Protein AF-A0A5E4BCS2-F1 (afdb_monomer)

Structure (mmCIF, N/CA/C/O backbone):
data_AF-A0A5E4BCS2-F1
#
_entry.id   AF-A0A5E4BCS2-F1
#
loop_
_atom_site.group_PDB
_atom_site.id
_atom_site.type_symbol
_atom_site.label_atom_id
_atom_site.label_alt_id
_atom_site.label_comp_id
_atom_site.label_asym_id
_atom_site.label_entity_id
_atom_site.label_seq_id
_atom_site.pdbx_PDB_ins_code
_atom_site.Cartn_x
_atom_site.Cartn_y
_atom_site.Cartn_z
_atom_site.occupancy
_atom_site.B_iso_or_equiv
_atom_site.auth_seq_id
_atom_site.auth_comp_id
_atom_site.auth_asym_id
_atom_site.auth_atom_id
_atom_site.pdbx_PDB_model_num
ATOM 1 N N . MET A 1 1 ? 72.505 -3.544 -47.351 1.00 41.31 1 MET A N 1
ATOM 2 C CA . MET A 1 1 ? 72.473 -3.031 -45.963 1.00 41.31 1 MET A CA 1
ATOM 3 C C . MET A 1 1 ? 71.811 -1.658 -45.953 1.00 41.31 1 MET A C 1
ATOM 5 O O . MET A 1 1 ? 72.430 -0.699 -46.390 1.00 41.31 1 MET A O 1
ATOM 9 N N . LYS A 1 2 ? 70.559 -1.564 -45.499 1.00 32.69 2 LYS A N 1
ATOM 10 C CA . LYS A 1 2 ? 69.928 -0.317 -45.037 1.00 32.69 2 LYS A CA 1
ATOM 11 C C . LYS A 1 2 ? 69.087 -0.705 -43.824 1.00 32.69 2 LYS A C 1
ATOM 13 O O . LYS A 1 2 ? 68.230 -1.573 -43.950 1.00 32.69 2 LYS A O 1
ATOM 18 N N . LEU A 1 3 ? 69.416 -0.162 -42.655 1.00 35.94 3 LEU A N 1
ATOM 19 C CA . LEU A 1 3 ? 68.708 -0.452 -41.410 1.00 35.94 3 LEU A CA 1
ATOM 20 C C . LEU A 1 3 ? 67.361 0.273 -41.434 1.00 35.94 3 LEU A C 1
ATOM 22 O O . LEU A 1 3 ? 67.330 1.498 -41.509 1.00 35.94 3 LEU A O 1
ATOM 26 N N . ALA A 1 4 ? 66.267 -0.482 -41.384 1.00 38.78 4 ALA A N 1
ATOM 27 C CA . ALA A 1 4 ? 64.943 0.069 -41.141 1.00 38.78 4 ALA A CA 1
ATOM 28 C C . ALA A 1 4 ? 64.725 0.142 -39.625 1.00 38.78 4 ALA A C 1
ATOM 30 O O . ALA A 1 4 ? 64.476 -0.873 -38.976 1.00 38.78 4 ALA A O 1
ATOM 31 N N . THR A 1 5 ? 64.849 1.336 -39.049 1.00 38.34 5 THR A N 1
ATOM 32 C CA . THR A 1 5 ? 64.457 1.601 -37.663 1.00 38.34 5 THR A CA 1
ATOM 33 C C . THR A 1 5 ? 62.935 1.583 -37.560 1.00 38.34 5 THR A C 1
ATOM 35 O O . THR A 1 5 ? 62.263 2.566 -37.866 1.00 38.34 5 THR A O 1
ATOM 38 N N . ALA A 1 6 ? 62.382 0.451 -37.125 1.00 42.38 6 ALA A N 1
ATOM 39 C CA . ALA A 1 6 ? 60.977 0.354 -36.758 1.00 42.38 6 ALA A CA 1
ATOM 40 C C . ALA A 1 6 ? 60.735 1.148 -35.464 1.00 42.38 6 ALA A C 1
ATOM 42 O O . ALA A 1 6 ? 61.071 0.693 -34.371 1.00 42.38 6 ALA A O 1
ATOM 43 N N . ALA A 1 7 ? 60.162 2.345 -35.588 1.00 48.69 7 ALA A N 1
ATOM 44 C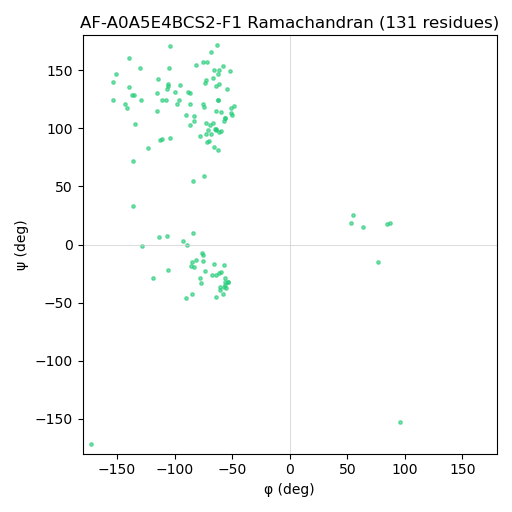 CA . ALA A 1 7 ? 59.676 3.100 -34.442 1.00 48.69 7 ALA A CA 1
ATOM 45 C C . ALA A 1 7 ? 58.394 2.435 -33.917 1.00 48.69 7 ALA A C 1
ATOM 47 O O . ALA A 1 7 ? 57.302 2.685 -34.427 1.00 48.69 7 ALA A O 1
ATOM 48 N N . LEU A 1 8 ? 58.531 1.567 -32.909 1.00 41.09 8 LEU A N 1
ATOM 49 C CA . LEU A 1 8 ? 57.390 1.023 -32.176 1.00 41.09 8 LEU A CA 1
ATOM 50 C C . LEU A 1 8 ? 56.766 2.145 -31.331 1.00 41.09 8 LEU A C 1
ATOM 52 O O . LEU A 1 8 ? 57.130 2.359 -30.175 1.00 41.09 8 LEU A O 1
ATOM 56 N N . LEU A 1 9 ? 55.825 2.881 -31.919 1.00 47.91 9 LEU A N 1
ATOM 57 C CA . LEU A 1 9 ? 54.941 3.766 -31.169 1.00 47.91 9 LEU A CA 1
ATOM 58 C C . LEU A 1 9 ? 53.949 2.897 -30.390 1.00 47.91 9 LEU A C 1
ATOM 60 O O . LEU A 1 9 ? 52.865 2.575 -30.873 1.00 47.91 9 LEU A O 1
ATOM 64 N N . LEU A 1 10 ? 54.346 2.510 -29.175 1.00 46.62 10 LEU A N 1
ATOM 65 C CA . LEU A 1 10 ? 53.441 1.984 -28.156 1.00 46.62 10 LEU A CA 1
ATOM 66 C C . LEU A 1 10 ? 52.481 3.104 -27.742 1.00 46.62 10 LEU A C 1
ATOM 68 O O . LEU A 1 10 ? 52.713 3.824 -26.772 1.00 46.62 10 LEU A O 1
ATOM 72 N N . GLY A 1 11 ? 51.411 3.264 -28.518 1.00 42.59 11 GLY A N 1
ATOM 73 C CA . GLY A 1 11 ? 50.287 4.110 -28.160 1.00 42.59 11 GLY A CA 1
ATOM 74 C C . GLY A 1 11 ? 49.612 3.545 -26.918 1.00 42.59 11 GLY A C 1
ATOM 75 O O . GLY A 1 11 ? 48.810 2.619 -27.017 1.00 42.59 11 GLY A O 1
ATOM 76 N N . PHE A 1 12 ? 49.934 4.104 -25.752 1.00 42.25 12 PHE A N 1
ATOM 77 C CA . PHE A 1 12 ? 49.129 3.913 -24.554 1.00 42.25 12 PHE A CA 1
ATOM 78 C C . PHE A 1 12 ? 47.755 4.533 -24.807 1.00 42.25 12 PHE A C 1
ATOM 80 O O . PHE A 1 12 ? 47.575 5.745 -24.697 1.00 42.25 12 PHE A O 1
ATOM 87 N N . VAL A 1 13 ? 46.782 3.688 -25.146 1.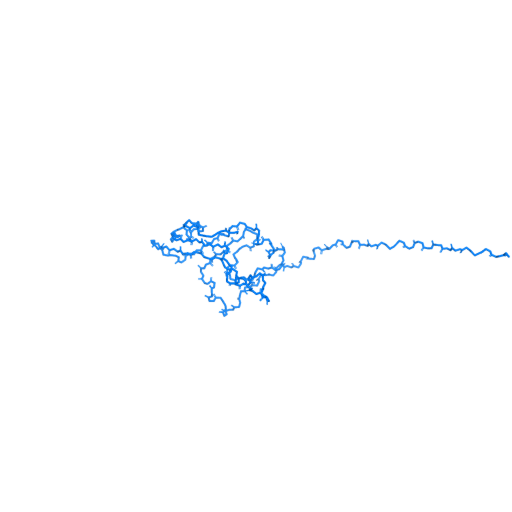00 45.88 13 VAL A N 1
ATOM 88 C CA . VAL A 1 13 ? 45.372 4.049 -25.030 1.00 45.88 13 VAL A CA 1
ATOM 89 C C . VAL A 1 13 ? 45.086 4.149 -23.537 1.00 45.88 13 VAL A C 1
ATOM 91 O O . VAL A 1 13 ? 44.834 3.148 -22.869 1.00 45.88 13 VAL A O 1
ATOM 94 N N . MET A 1 14 ? 45.166 5.370 -23.010 1.00 39.06 14 MET A N 1
ATOM 95 C CA . MET A 1 14 ? 44.503 5.718 -21.762 1.00 39.06 14 MET A CA 1
ATOM 96 C C . MET A 1 14 ? 43.008 5.518 -22.002 1.00 39.06 14 MET A C 1
ATOM 98 O O . MET A 1 14 ? 42.339 6.390 -22.555 1.00 39.06 14 MET A O 1
ATOM 102 N N . VAL A 1 15 ? 42.486 4.358 -21.604 1.00 46.72 15 VAL A N 1
ATOM 103 C CA . VAL A 1 15 ? 41.075 4.275 -21.246 1.00 46.72 15 VAL A CA 1
ATOM 104 C C . VAL A 1 15 ? 40.953 5.156 -20.017 1.00 46.72 15 VAL A C 1
ATOM 106 O O . VAL A 1 15 ? 41.318 4.747 -18.916 1.00 46.72 15 VAL A O 1
ATOM 109 N N . ALA A 1 16 ? 40.492 6.389 -20.219 1.00 40.06 16 ALA A N 1
ATOM 110 C CA . ALA A 1 16 ? 39.831 7.087 -19.142 1.00 40.06 16 ALA A CA 1
ATOM 111 C C . ALA A 1 16 ? 38.686 6.163 -18.727 1.00 40.06 16 ALA A C 1
ATOM 113 O O . ALA A 1 16 ? 37.733 5.969 -19.484 1.00 40.06 16 ALA A O 1
ATOM 114 N N . ALA A 1 17 ? 38.817 5.545 -17.553 1.00 42.19 17 ALA A N 1
ATOM 115 C CA . ALA A 1 17 ? 37.627 5.227 -16.801 1.00 42.19 17 ALA A CA 1
ATOM 116 C C . ALA A 1 17 ? 36.949 6.582 -16.626 1.00 42.19 17 ALA A C 1
ATOM 118 O O . ALA A 1 17 ? 37.473 7.444 -15.920 1.00 42.19 17 ALA A O 1
ATOM 119 N N . GLY A 1 18 ? 35.864 6.797 -17.370 1.00 37.25 18 GLY A N 1
ATOM 120 C CA . GLY A 1 18 ? 34.902 7.787 -16.949 1.00 37.25 18 GLY A CA 1
ATOM 121 C C . GLY A 1 18 ? 34.514 7.352 -15.551 1.00 37.25 18 GLY A C 1
ATOM 122 O O . GLY A 1 18 ? 33.882 6.310 -15.382 1.00 37.25 18 GLY A O 1
ATOM 123 N N . GLU A 1 19 ? 34.961 8.112 -14.558 1.00 40.66 19 GLU A N 1
ATOM 124 C CA . GLU A 1 19 ? 34.107 8.336 -13.411 1.00 40.66 19 GLU A CA 1
ATOM 125 C C . GLU A 1 19 ? 32.786 8.765 -14.048 1.00 40.66 19 GLU A C 1
ATOM 127 O O . GLU A 1 19 ? 32.746 9.760 -14.777 1.00 40.66 19 GLU A O 1
ATOM 132 N N . GLU A 1 20 ? 31.764 7.913 -13.936 1.00 44.66 20 GLU A N 1
ATOM 133 C CA . GLU A 1 20 ? 30.407 8.326 -14.249 1.00 44.66 20 GLU A CA 1
ATOM 134 C C . GLU A 1 20 ? 30.155 9.470 -13.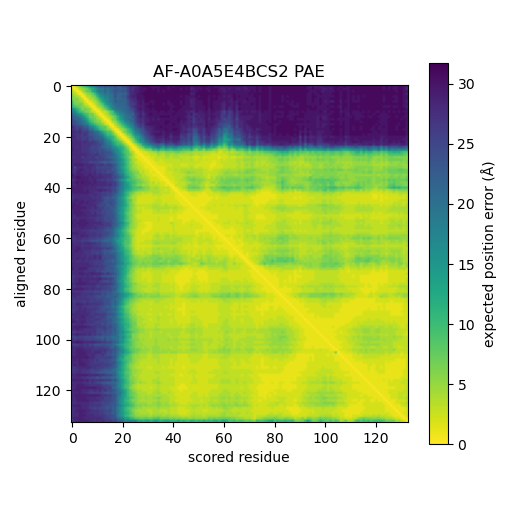278 1.00 44.66 20 GLU A C 1
ATOM 136 O O . GLU A 1 20 ? 29.930 9.249 -12.086 1.00 44.66 20 GLU A O 1
ATOM 141 N N . GLU A 1 21 ? 30.338 10.700 -13.768 1.00 41.97 21 GLU A N 1
ATOM 142 C CA . GLU A 1 21 ? 29.874 11.880 -13.072 1.00 41.97 21 GLU A CA 1
ATOM 143 C C . GLU A 1 21 ? 28.413 11.569 -12.760 1.00 41.97 21 GLU A C 1
ATOM 145 O O . GLU A 1 21 ? 27.625 11.328 -13.679 1.00 41.97 21 GLU A O 1
ATOM 150 N N . GLU A 1 22 ? 28.066 11.508 -11.469 1.00 53.53 22 GLU A N 1
ATOM 151 C CA . GLU A 1 22 ? 26.676 11.608 -11.043 1.00 53.53 22 GLU A CA 1
ATOM 152 C C . GLU A 1 22 ? 26.218 13.003 -11.478 1.00 53.53 22 GLU A C 1
ATOM 154 O O . GLU A 1 22 ? 26.235 13.972 -10.710 1.00 53.53 22 GLU A O 1
ATOM 159 N N . GLU A 1 23 ? 25.866 13.115 -12.761 1.00 51.62 23 GLU A N 1
ATOM 160 C CA . GLU A 1 23 ? 25.080 14.201 -13.297 1.00 51.62 23 GLU A CA 1
ATOM 161 C C . GLU A 1 23 ? 23.876 14.267 -12.368 1.00 51.62 23 GLU A C 1
ATOM 163 O O . GLU A 1 23 ? 23.119 13.303 -12.234 1.00 51.62 23 GLU A O 1
ATOM 168 N N . ASN A 1 24 ? 23.791 15.364 -11.613 1.00 60.72 24 ASN A N 1
ATOM 169 C CA . ASN A 1 24 ? 22.766 15.573 -10.599 1.00 60.72 24 ASN A CA 1
ATOM 170 C C . ASN A 1 24 ? 21.439 15.891 -11.307 1.00 60.72 24 ASN A C 1
ATOM 172 O O . ASN A 1 24 ? 20.865 16.965 -11.117 1.00 60.72 24 ASN A O 1
ATOM 176 N N . ASP A 1 25 ? 20.980 14.965 -12.151 1.00 65.75 25 ASP A N 1
ATOM 177 C CA . ASP A 1 25 ? 19.656 14.970 -12.742 1.00 65.75 25 ASP A CA 1
ATOM 178 C C . ASP A 1 25 ? 18.656 14.923 -11.578 1.00 65.75 25 ASP A C 1
ATOM 180 O O . ASP A 1 25 ? 18.664 13.973 -10.778 1.00 65.75 25 ASP A O 1
ATOM 184 N N . PRO A 1 26 ? 17.867 15.990 -11.367 1.00 84.38 26 PRO A N 1
ATOM 185 C CA . PRO A 1 26 ? 17.004 16.081 -10.206 1.00 84.38 26 PRO A CA 1
ATOM 186 C C . PRO A 1 26 ? 15.964 14.968 -10.274 1.00 84.38 26 PRO A C 1
ATOM 188 O O . PRO A 1 26 ? 15.108 14.968 -11.154 1.00 84.38 26 PRO A O 1
ATOM 191 N N . CYS A 1 27 ? 16.021 14.041 -9.315 1.00 88.94 27 CYS A N 1
ATOM 192 C CA . CYS A 1 27 ? 15.112 12.902 -9.274 1.00 88.94 27 CYS A CA 1
ATOM 193 C C . CYS A 1 27 ? 13.649 13.343 -9.448 1.00 88.94 27 CYS A C 1
ATOM 195 O O . CYS A 1 27 ? 13.124 14.115 -8.640 1.00 88.94 27 CYS A O 1
ATOM 197 N N . VAL A 1 28 ? 13.006 12.848 -10.507 1.00 92.12 28 VAL A N 1
ATOM 198 C CA . VAL A 1 28 ? 11.640 13.216 -10.889 1.00 92.12 28 VAL A CA 1
ATOM 199 C C . VAL A 1 28 ? 10.632 12.335 -10.145 1.00 92.12 28 VAL A C 1
ATOM 201 O O . VAL A 1 28 ? 10.753 11.112 -10.121 1.00 92.12 28 VAL A O 1
ATOM 204 N N . TYR A 1 29 ? 9.629 12.966 -9.531 1.00 93.06 29 TYR A N 1
ATOM 205 C CA . TYR A 1 29 ? 8.574 12.302 -8.759 1.00 93.06 29 TYR A CA 1
ATOM 206 C C . TYR A 1 29 ? 7.229 12.462 -9.476 1.00 93.06 29 TYR A C 1
ATOM 208 O O . TYR A 1 29 ? 6.492 13.421 -9.233 1.00 93.06 29 TYR A O 1
ATOM 216 N N . ASP A 1 30 ? 6.909 11.514 -10.356 1.00 93.69 30 ASP A N 1
ATOM 217 C CA . ASP A 1 30 ? 5.675 11.541 -11.141 1.00 93.69 30 ASP A CA 1
ATOM 218 C C . ASP A 1 30 ? 4.499 10.901 -10.395 1.00 93.69 30 ASP A C 1
ATOM 220 O O . ASP A 1 30 ? 4.507 9.720 -10.035 1.00 93.69 30 ASP A O 1
ATOM 224 N N . ASN A 1 31 ? 3.445 11.691 -10.193 1.00 93.94 31 ASN A N 1
ATOM 225 C CA . ASN A 1 31 ? 2.175 11.205 -9.658 1.00 93.94 31 ASN A CA 1
ATOM 226 C C . ASN A 1 31 ? 1.434 10.359 -10.705 1.00 93.94 31 ASN A C 1
ATOM 228 O O . ASN A 1 31 ? 1.636 10.520 -11.910 1.00 93.94 31 ASN A O 1
ATOM 232 N N . LEU A 1 32 ? 0.529 9.488 -10.252 1.00 92.81 32 LEU A N 1
ATOM 233 C CA . LEU A 1 32 ? -0.361 8.766 -11.164 1.00 92.81 32 LEU A CA 1
ATOM 234 C C . LEU A 1 32 ? -1.258 9.743 -11.960 1.00 92.81 32 LEU A C 1
ATOM 236 O O . LEU A 1 32 ? -1.629 10.796 -11.424 1.00 92.81 32 LEU A O 1
ATOM 240 N N . PRO A 1 33 ? -1.660 9.396 -13.201 1.00 93.44 33 PRO A N 1
ATOM 241 C CA . PRO A 1 33 ? -2.638 10.163 -13.974 1.00 93.44 33 PRO A CA 1
ATOM 242 C C . PRO A 1 33 ? -3.920 10.426 -13.179 1.00 93.44 33 PRO A C 1
ATOM 244 O O . PRO A 1 33 ? -4.321 9.612 -12.343 1.00 93.44 33 PRO A O 1
ATOM 247 N N . PHE A 1 34 ? -4.592 11.550 -13.445 1.00 91.44 34 PHE A N 1
ATOM 248 C CA . PHE A 1 34 ? -5.779 11.970 -12.689 1.00 91.44 34 PHE A CA 1
ATOM 249 C C . PHE A 1 34 ? -6.871 10.888 -12.667 1.00 91.44 34 PHE A C 1
ATOM 251 O O . PHE A 1 34 ? -7.505 10.661 -11.632 1.00 91.44 34 PHE A O 1
ATOM 258 N N . GLU A 1 35 ? -7.030 10.190 -13.787 1.00 93.75 35 GLU A N 1
ATOM 259 C CA . GLU A 1 35 ? -7.930 9.063 -14.016 1.00 93.75 35 GLU A CA 1
ATOM 260 C C . GLU A 1 35 ? -7.663 7.910 -13.031 1.00 93.75 35 GLU A C 1
ATOM 262 O O . GLU A 1 35 ? -8.597 7.371 -12.431 1.00 93.75 35 GLU A O 1
ATOM 267 N N . ASP A 1 36 ? -6.387 7.599 -12.792 1.00 91.00 36 ASP A N 1
ATOM 268 C CA . ASP A 1 36 ? -5.931 6.507 -11.927 1.00 91.00 36 ASP A CA 1
ATOM 269 C C . ASP A 1 36 ? -5.890 6.901 -10.443 1.00 91.00 36 ASP A C 1
ATOM 271 O O . ASP A 1 36 ? -5.964 6.031 -9.569 1.00 91.00 36 ASP A O 1
ATOM 275 N N . THR A 1 37 ? -5.874 8.204 -10.112 1.00 88.75 37 THR A N 1
ATOM 276 C CA . THR A 1 37 ? -5.906 8.665 -8.707 1.00 88.75 37 THR A CA 1
ATOM 277 C C . THR A 1 37 ? -7.120 8.155 -7.932 1.00 88.75 37 THR A C 1
ATOM 279 O O . THR A 1 37 ? -7.111 8.178 -6.705 1.00 88.75 37 THR A O 1
ATOM 282 N N . GLY A 1 38 ? -8.181 7.687 -8.604 1.00 88.75 38 GLY A N 1
ATOM 283 C CA . GLY A 1 38 ? -9.312 7.003 -7.972 1.00 88.75 38 GLY A CA 1
ATOM 284 C C . GLY A 1 38 ? -8.912 5.770 -7.151 1.00 88.75 38 GLY A C 1
ATOM 285 O O . GLY A 1 38 ? -9.536 5.507 -6.124 1.00 88.75 38 GLY A O 1
ATOM 286 N N . LEU A 1 39 ? -7.856 5.064 -7.565 1.00 85.94 39 LEU A N 1
ATOM 287 C CA . LEU A 1 39 ? -7.389 3.810 -6.965 1.00 85.94 39 LEU A CA 1
ATOM 288 C C . LEU A 1 39 ? -6.620 4.028 -5.652 1.00 85.94 39 LEU A C 1
ATOM 290 O O . LEU A 1 39 ? -6.720 3.218 -4.735 1.00 85.94 39 LEU A O 1
ATOM 294 N N . CYS A 1 40 ? -5.897 5.144 -5.532 1.00 87.19 40 CYS A N 1
ATOM 295 C CA . CYS A 1 40 ? -4.998 5.427 -4.408 1.00 87.19 40 CYS A CA 1
ATOM 296 C C . CYS A 1 40 ? -5.665 6.145 -3.212 1.00 87.19 40 CYS A C 1
ATOM 298 O O . CYS A 1 40 ? -4.999 6.480 -2.230 1.00 87.19 40 CYS A O 1
ATOM 300 N N . LYS A 1 41 ? -6.969 6.469 -3.275 1.00 85.06 41 LYS A N 1
ATOM 301 C CA . LYS A 1 41 ? -7.564 7.493 -2.388 1.00 85.06 41 LYS A CA 1
ATOM 302 C C . LYS A 1 41 ? -7.592 7.108 -0.907 1.00 85.06 41 LYS A C 1
ATOM 304 O O . LYS A 1 41 ? -8.509 6.439 -0.425 1.00 85.06 41 LYS A O 1
ATOM 309 N N . GLY A 1 42 ? -6.682 7.707 -0.144 1.00 89.56 42 GLY A N 1
ATOM 310 C CA . GLY A 1 42 ? -6.695 7.717 1.320 1.00 89.56 42 GLY A CA 1
ATOM 311 C C . GLY A 1 42 ? -6.066 6.493 1.976 1.00 89.56 42 GLY A C 1
ATOM 312 O O . GLY A 1 42 ? -6.346 6.259 3.150 1.00 89.56 42 GLY A O 1
ATOM 313 N N . LEU A 1 43 ? -5.260 5.738 1.228 1.00 94.12 43 LEU A N 1
ATOM 314 C CA . LEU A 1 43 ? -4.227 4.860 1.762 1.00 94.12 43 LEU A CA 1
ATOM 315 C C . LEU A 1 43 ? -2.893 5.612 1.641 1.00 94.12 43 LEU A C 1
ATOM 317 O O . LEU A 1 43 ? -2.603 6.138 0.571 1.00 94.12 43 LEU A O 1
ATOM 321 N N . ASP A 1 44 ? -2.099 5.661 2.705 1.00 96.44 44 ASP A N 1
ATOM 322 C CA . ASP A 1 44 ? -0.706 6.112 2.655 1.00 96.44 44 ASP A CA 1
ATOM 323 C C . ASP A 1 44 ? 0.200 4.886 2.769 1.00 96.44 44 ASP A C 1
ATOM 325 O O . ASP A 1 44 ? -0.058 4.002 3.587 1.00 96.44 44 ASP A O 1
ATOM 329 N N . VAL A 1 45 ? 1.269 4.835 1.978 1.00 96.31 45 VAL A N 1
ATOM 330 C CA . VAL A 1 45 ? 2.231 3.725 1.947 1.00 96.31 45 VAL A CA 1
ATOM 331 C C . VAL A 1 45 ? 3.620 4.342 1.943 1.00 96.31 45 VAL A C 1
ATOM 333 O O . VAL A 1 45 ? 4.037 4.901 0.935 1.00 96.31 45 VAL A O 1
ATOM 336 N N . PHE A 1 46 ? 4.315 4.311 3.078 1.00 96.50 46 PHE A N 1
ATOM 337 C CA . PHE A 1 46 ? 5.562 5.052 3.260 1.00 96.50 46 PHE A CA 1
ATOM 338 C C . PHE A 1 46 ? 6.783 4.130 3.351 1.00 96.50 46 PHE A C 1
ATOM 340 O O . PHE A 1 46 ? 6.853 3.286 4.247 1.00 96.50 46 PHE A O 1
ATOM 347 N N . TYR A 1 47 ? 7.768 4.359 2.478 1.00 95.00 47 TYR A N 1
ATOM 348 C CA . TYR A 1 47 ? 9.107 3.768 2.561 1.00 95.00 47 TYR A CA 1
ATOM 349 C C . TYR A 1 47 ? 10.127 4.824 3.022 1.00 95.00 47 TYR A C 1
ATOM 351 O O . TYR A 1 47 ? 10.106 5.934 2.484 1.00 95.00 47 TYR A O 1
ATOM 359 N N . PRO A 1 48 ? 11.051 4.511 3.956 1.00 92.06 48 PRO A N 1
ATOM 360 C CA . PRO A 1 48 ? 11.977 5.497 4.527 1.00 92.06 48 PRO A CA 1
ATOM 361 C C . PRO A 1 48 ? 12.842 6.270 3.523 1.00 92.06 48 PRO A C 1
ATOM 363 O O . PRO A 1 48 ? 13.111 7.443 3.755 1.00 92.06 48 PRO A O 1
ATOM 366 N N . GLU A 1 49 ? 13.267 5.638 2.423 1.00 91.56 49 GLU A N 1
ATOM 367 C CA . GLU A 1 49 ? 14.131 6.269 1.410 1.00 91.56 49 GLU A CA 1
ATOM 368 C C . GLU A 1 49 ? 13.369 7.074 0.336 1.00 91.56 49 GLU A C 1
ATOM 370 O O . GLU A 1 49 ? 13.988 7.897 -0.332 1.0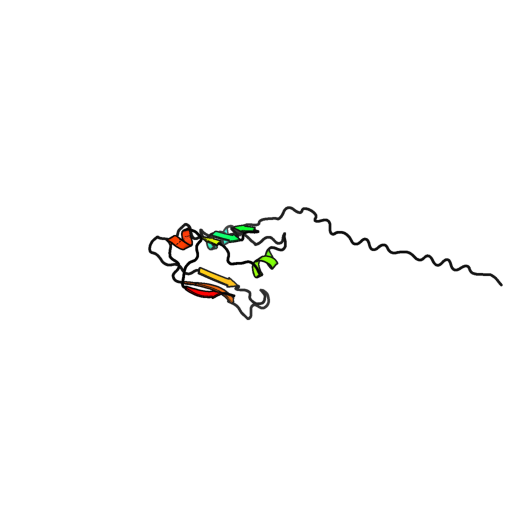0 91.56 49 GLU A O 1
ATOM 375 N N . VAL A 1 50 ? 12.055 6.860 0.153 1.00 93.25 50 VAL A N 1
ATOM 376 C CA . VAL A 1 50 ? 11.276 7.425 -0.982 1.00 93.25 50 VAL A CA 1
ATOM 377 C C . VAL A 1 50 ? 10.147 8.354 -0.535 1.00 93.25 50 VAL A C 1
ATOM 379 O O . VAL A 1 50 ? 9.766 9.267 -1.263 1.00 93.25 50 VAL A O 1
ATOM 382 N N . GLY A 1 51 ? 9.588 8.141 0.657 1.00 94.25 51 GLY A N 1
ATOM 383 C CA . GLY A 1 51 ? 8.390 8.838 1.115 1.00 94.25 51 GLY A CA 1
ATOM 384 C C . GLY A 1 51 ? 7.101 8.049 0.867 1.00 94.25 51 GLY A C 1
ATOM 385 O O . GLY A 1 51 ? 7.101 6.817 0.879 1.00 94.25 51 GLY A O 1
ATOM 386 N N . ASN A 1 52 ? 5.979 8.762 0.706 1.00 95.25 52 ASN A N 1
ATOM 387 C CA . ASN A 1 52 ? 4.655 8.166 0.495 1.00 95.25 52 ASN A CA 1
ATOM 388 C C . ASN A 1 52 ? 4.446 7.814 -0.985 1.00 95.25 52 ASN A C 1
ATOM 390 O O . ASN A 1 52 ? 4.203 8.697 -1.801 1.00 95.25 52 ASN A O 1
ATOM 394 N N . VAL A 1 53 ? 4.499 6.525 -1.310 1.00 94.94 53 VAL A N 1
ATOM 395 C CA . VAL A 1 53 ? 4.435 6.008 -2.685 1.00 94.94 53 VAL A CA 1
ATOM 396 C C . VAL A 1 53 ? 3.020 5.646 -3.146 1.00 94.94 53 VAL A C 1
ATOM 398 O O . VAL A 1 53 ? 2.840 5.157 -4.256 1.00 94.94 53 VAL A O 1
ATOM 401 N N . ALA A 1 54 ? 1.993 5.875 -2.321 1.00 94.56 54 ALA A N 1
ATOM 402 C CA . ALA A 1 54 ? 0.644 5.355 -2.564 1.00 94.56 54 ALA A CA 1
ATOM 403 C C . ALA A 1 54 ? -0.030 5.839 -3.865 1.00 94.56 54 ALA A C 1
ATOM 405 O O . ALA A 1 54 ? -0.926 5.157 -4.361 1.00 94.56 54 ALA A O 1
ATOM 406 N N . CYS A 1 55 ? 0.361 7.001 -4.405 1.00 94.38 55 CYS A N 1
ATOM 407 C CA . CYS A 1 55 ? -0.246 7.584 -5.610 1.00 94.38 55 CYS A CA 1
ATOM 408 C C . CYS A 1 55 ? 0.770 8.151 -6.619 1.00 94.38 55 CYS A C 1
ATOM 410 O O . CYS A 1 55 ? 0.494 9.130 -7.314 1.00 94.38 55 CYS A O 1
ATOM 412 N N . MET A 1 56 ? 1.948 7.536 -6.706 1.00 93.38 56 MET A N 1
ATOM 413 C CA . MET A 1 56 ? 3.017 7.928 -7.628 1.00 93.38 56 MET A CA 1
ATOM 414 C C . MET A 1 56 ? 3.697 6.703 -8.239 1.00 93.38 56 MET A C 1
ATOM 416 O O . MET A 1 56 ? 3.619 5.600 -7.697 1.00 93.38 56 MET A O 1
ATOM 420 N N . PHE A 1 57 ? 4.387 6.899 -9.358 1.00 93.44 57 PHE A N 1
ATOM 421 C CA . PHE A 1 57 ? 5.342 5.914 -9.850 1.00 93.44 57 PHE A CA 1
ATOM 422 C C . PHE A 1 57 ? 6.598 5.948 -8.971 1.00 93.44 57 PHE A C 1
ATOM 424 O O . PHE A 1 57 ? 7.063 7.020 -8.592 1.00 93.44 57 PHE A O 1
ATOM 431 N N . ILE A 1 58 ? 7.159 4.781 -8.636 1.00 93.75 58 ILE A N 1
ATOM 432 C CA . ILE A 1 58 ? 8.464 4.722 -7.959 1.00 93.75 58 ILE A CA 1
ATOM 433 C C . ILE A 1 58 ? 9.511 5.332 -8.905 1.00 93.75 58 ILE A C 1
ATOM 435 O O . ILE A 1 58 ? 9.610 4.834 -10.031 1.00 93.75 58 ILE A O 1
ATOM 439 N N . PRO A 1 59 ? 10.280 6.359 -8.487 1.00 93.69 59 PRO A N 1
ATOM 440 C CA . PRO A 1 59 ? 11.232 7.018 -9.371 1.00 93.69 59 PRO A CA 1
ATOM 441 C C . PRO A 1 59 ? 12.315 6.053 -9.848 1.00 93.69 59 PRO A C 1
ATOM 443 O O . PRO A 1 59 ? 12.756 5.178 -9.098 1.00 93.69 59 PRO A O 1
ATOM 446 N N . ASP A 1 60 ? 12.780 6.250 -11.079 1.00 91.62 60 ASP A N 1
ATOM 447 C CA . ASP A 1 60 ? 13.864 5.448 -11.657 1.00 91.62 60 ASP A CA 1
ATOM 448 C C . ASP A 1 60 ? 15.251 5.845 -11.085 1.00 91.62 60 ASP A C 1
ATOM 450 O O . ASP A 1 60 ? 16.217 5.091 -11.195 1.00 91.62 60 ASP A O 1
ATOM 454 N N . CYS A 1 61 ? 15.337 6.995 -10.402 1.00 91.88 61 CYS A N 1
ATOM 455 C CA . CYS A 1 61 ? 16.532 7.495 -9.717 1.00 91.88 61 CYS A CA 1
ATOM 456 C C . CYS A 1 61 ? 16.932 6.648 -8.484 1.00 91.88 61 CYS A C 1
ATOM 458 O O . CYS A 1 61 ? 16.134 5.875 -7.943 1.00 91.88 61 CYS A O 1
ATOM 460 N N . ASN A 1 62 ? 18.161 6.841 -7.976 1.00 90.94 62 ASN A N 1
ATOM 461 C CA . ASN A 1 62 ? 18.650 6.306 -6.686 1.00 90.94 62 ASN A CA 1
ATOM 462 C C . ASN A 1 62 ? 18.487 4.781 -6.486 1.00 90.94 62 ASN A C 1
ATOM 464 O O . ASN A 1 62 ? 18.542 4.270 -5.357 1.00 90.94 62 ASN A O 1
ATOM 468 N N . ASN A 1 63 ? 18.285 4.056 -7.590 1.00 91.12 63 ASN A N 1
ATOM 469 C CA . ASN A 1 63 ? 17.983 2.633 -7.663 1.00 91.12 63 ASN A CA 1
ATOM 470 C C . ASN A 1 63 ? 16.748 2.188 -6.841 1.00 91.12 63 ASN A C 1
ATOM 472 O O . ASN A 1 63 ? 16.655 1.027 -6.426 1.00 91.12 63 ASN A O 1
ATOM 476 N N . PHE A 1 64 ? 15.787 3.087 -6.582 1.00 93.38 64 PHE A N 1
ATOM 477 C CA . PHE A 1 64 ? 14.644 2.809 -5.697 1.00 93.38 64 PHE A CA 1
ATOM 478 C C . PHE A 1 64 ? 13.824 1.587 -6.135 1.00 93.38 64 PHE A C 1
ATOM 480 O O . PHE A 1 64 ? 13.391 0.797 -5.297 1.00 93.38 64 PHE A O 1
ATOM 487 N N . ARG A 1 65 ? 13.671 1.375 -7.446 1.00 90.56 65 ARG A N 1
ATOM 488 C CA . ARG A 1 65 ? 12.913 0.250 -8.024 1.00 90.56 65 ARG A CA 1
ATOM 489 C C . ARG A 1 65 ? 13.540 -1.121 -7.806 1.00 90.56 65 ARG A C 1
ATOM 491 O O . ARG A 1 65 ? 12.809 -2.104 -7.786 1.00 90.56 65 ARG A O 1
ATOM 498 N N . HIS A 1 66 ? 14.858 -1.200 -7.628 1.00 88.62 66 HIS A N 1
ATOM 499 C CA . HIS A 1 66 ? 15.500 -2.437 -7.183 1.00 88.62 66 HIS A CA 1
ATOM 500 C C . HIS A 1 66 ? 15.473 -2.548 -5.659 1.00 88.62 66 HIS A C 1
ATOM 502 O O . HIS A 1 66 ? 15.170 -3.616 -5.137 1.00 88.62 66 HIS A O 1
ATOM 508 N N . LYS A 1 67 ? 15.746 -1.454 -4.935 1.00 90.75 67 LYS A N 1
ATOM 509 C CA . LYS A 1 67 ? 15.775 -1.454 -3.464 1.00 90.75 67 LYS A CA 1
ATOM 510 C C . LYS A 1 67 ? 14.433 -1.850 -2.835 1.00 90.75 67 LYS A C 1
ATOM 512 O O . LYS A 1 67 ? 14.434 -2.579 -1.849 1.00 90.75 67 LYS A O 1
ATOM 517 N N . ILE A 1 68 ? 13.303 -1.450 -3.427 1.00 86.88 68 ILE A N 1
ATOM 518 C CA . ILE A 1 68 ? 11.954 -1.766 -2.922 1.00 86.88 68 ILE A CA 1
ATOM 519 C C . ILE A 1 68 ? 11.657 -3.271 -2.836 1.00 86.88 68 ILE A C 1
ATOM 521 O O . ILE A 1 68 ? 10.849 -3.673 -2.007 1.00 86.88 68 ILE A O 1
ATOM 525 N N . ALA A 1 69 ? 12.347 -4.106 -3.622 1.00 83.50 69 ALA A N 1
ATOM 526 C CA . ALA A 1 69 ? 12.244 -5.566 -3.547 1.00 83.50 69 ALA A CA 1
ATOM 527 C C . ALA A 1 69 ? 13.002 -6.184 -2.349 1.00 83.50 69 ALA A C 1
ATOM 529 O O . ALA A 1 69 ? 12.890 -7.384 -2.115 1.00 83.50 69 ALA A O 1
ATOM 530 N N . TYR A 1 70 ? 13.782 -5.382 -1.613 1.00 86.56 70 TYR A N 1
ATOM 531 C CA . TYR A 1 70 ? 14.60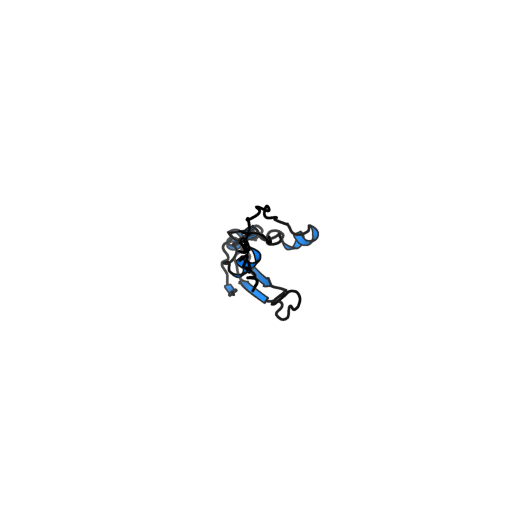8 -5.804 -0.473 1.00 86.56 70 TYR A CA 1
ATOM 532 C C . TYR A 1 70 ? 14.379 -4.962 0.797 1.00 86.56 70 TYR A C 1
ATOM 534 O O . TYR A 1 70 ? 15.022 -5.206 1.819 1.00 86.56 70 TYR A O 1
ATOM 542 N N . TRP A 1 71 ? 13.511 -3.946 0.747 1.00 87.81 71 TRP A N 1
ATOM 543 C CA . TRP A 1 71 ? 13.150 -3.151 1.921 1.00 87.81 71 TRP A CA 1
ATOM 544 C C . TRP A 1 71 ? 12.204 -3.915 2.857 1.00 87.81 71 TRP A C 1
ATOM 546 O O . TRP A 1 71 ? 11.473 -4.809 2.442 1.00 87.81 71 TRP A O 1
ATOM 556 N N . MET A 1 72 ? 12.206 -3.509 4.130 1.00 89.19 72 MET A N 1
ATOM 557 C CA . MET A 1 72 ? 11.211 -3.927 5.126 1.00 89.19 72 MET A CA 1
ATOM 558 C C . MET A 1 72 ? 9.799 -3.446 4.751 1.00 89.19 72 MET A C 1
ATOM 560 O O . MET A 1 72 ? 9.627 -2.629 3.839 1.00 89.19 72 MET A O 1
ATOM 564 N N . GLU A 1 73 ? 8.791 -3.909 5.494 1.00 92.00 73 GLU A N 1
ATOM 565 C CA . GLU A 1 73 ? 7.389 -3.557 5.264 1.00 92.00 73 GLU A CA 1
ATOM 566 C C . GLU A 1 73 ? 7.189 -2.026 5.262 1.00 92.00 73 GLU A C 1
ATOM 568 O O . GLU A 1 73 ? 7.674 -1.333 6.167 1.00 92.00 73 GLU A O 1
ATOM 573 N N . PRO A 1 74 ? 6.453 -1.458 4.288 1.00 95.62 74 PRO A N 1
ATOM 574 C CA . PRO A 1 74 ? 6.139 -0.040 4.320 1.00 95.62 74 PRO A CA 1
ATOM 575 C C . PRO A 1 74 ? 5.234 0.285 5.508 1.00 95.62 74 PRO A C 1
ATOM 577 O O . PRO A 1 74 ? 4.363 -0.496 5.902 1.00 95.62 74 PRO A O 1
ATOM 580 N N . ILE A 1 75 ? 5.354 1.507 6.025 1.00 96.94 75 ILE A N 1
ATOM 581 C CA . ILE A 1 75 ? 4.392 2.028 6.997 1.00 96.94 75 ILE A CA 1
ATOM 582 C C . ILE A 1 75 ? 3.099 2.334 6.239 1.00 96.94 75 ILE A C 1
ATOM 584 O O . ILE A 1 75 ? 3.014 3.332 5.520 1.00 96.94 75 ILE A O 1
ATOM 588 N N . VAL A 1 76 ? 2.087 1.481 6.406 1.00 97.44 76 VAL A N 1
ATOM 589 C CA . VAL A 1 76 ? 0.784 1.635 5.747 1.00 97.44 76 VAL A CA 1
ATOM 590 C C . VAL A 1 76 ? -0.222 2.293 6.685 1.00 97.44 76 VAL A C 1
ATOM 592 O O . VAL A 1 76 ? -0.531 1.750 7.747 1.00 97.44 76 VAL A O 1
ATOM 595 N N . LYS A 1 77 ? -0.770 3.447 6.288 1.00 97.50 77 LYS A N 1
ATOM 596 C CA . LYS A 1 77 ? -1.836 4.142 7.023 1.00 97.50 77 LYS A CA 1
ATOM 597 C C . LYS A 1 77 ? -3.131 4.174 6.230 1.00 97.50 77 LYS A C 1
ATOM 599 O O . LYS A 1 77 ? -3.133 4.406 5.028 1.00 97.50 77 LYS A O 1
ATOM 604 N N . PHE A 1 78 ? -4.252 4.033 6.928 1.00 96.69 78 PHE A N 1
ATOM 605 C CA . PHE A 1 78 ? -5.579 4.328 6.387 1.00 96.69 78 PHE A CA 1
ATOM 606 C C . PHE A 1 78 ? -6.259 5.373 7.288 1.00 96.69 78 PHE A C 1
ATOM 608 O O . PHE A 1 78 ? -7.022 5.008 8.188 1.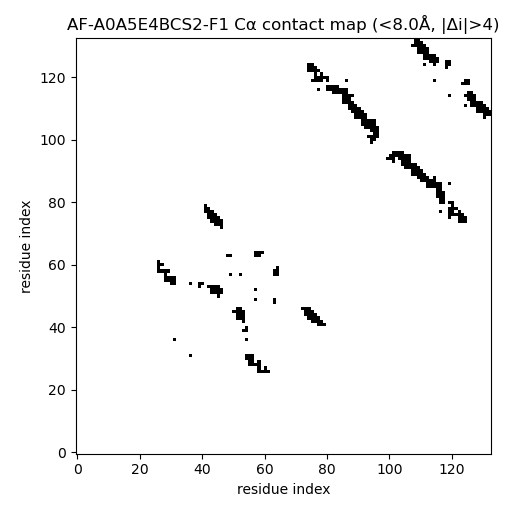00 96.69 78 PHE A O 1
ATOM 615 N N . PRO A 1 79 ? -5.988 6.685 7.105 1.00 96.12 79 PRO A N 1
ATOM 616 C CA . PRO A 1 79 ? -6.496 7.737 7.996 1.00 96.12 79 PRO A CA 1
ATOM 617 C C . PRO A 1 79 ? -8.026 7.748 8.128 1.00 96.12 79 PRO A C 1
ATOM 619 O O . PRO A 1 79 ? -8.566 8.099 9.178 1.00 96.12 79 PRO A O 1
ATOM 622 N N . ARG A 1 80 ? -8.728 7.305 7.075 1.00 95.44 80 ARG A N 1
ATOM 623 C CA . ARG A 1 80 ? -10.195 7.210 7.003 1.00 95.44 80 ARG A CA 1
ATOM 624 C C . ARG A 1 80 ? -10.779 5.927 7.613 1.00 95.44 80 ARG A C 1
ATOM 626 O O . ARG A 1 80 ? -11.967 5.675 7.427 1.00 95.44 80 ARG A O 1
ATOM 633 N N . ALA A 1 81 ? -9.991 5.113 8.322 1.00 96.69 81 ALA A N 1
ATOM 634 C CA . ALA A 1 81 ? -10.519 3.921 8.982 1.00 96.69 81 ALA A CA 1
ATOM 635 C C . ALA A 1 81 ? -11.637 4.267 9.983 1.00 96.69 81 ALA A C 1
ATOM 637 O O . ALA A 1 81 ? -11.674 5.350 10.575 1.00 96.69 81 ALA A O 1
ATOM 638 N N . LEU A 1 82 ? -12.525 3.317 10.231 1.00 97.25 82 LEU A N 1
ATOM 639 C CA . LEU A 1 82 ? -13.556 3.424 11.252 1.00 97.25 82 LEU A CA 1
ATOM 640 C C . LEU A 1 82 ? -13.060 2.755 12.533 1.00 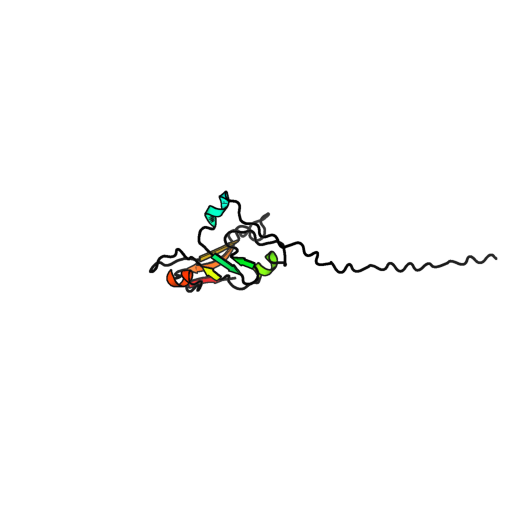97.25 82 LEU A C 1
ATOM 642 O O . LEU A 1 82 ? -12.441 1.692 12.502 1.00 97.25 82 LEU A O 1
ATOM 646 N N . GLU A 1 83 ? -13.305 3.399 13.670 1.00 94.06 83 GLU A N 1
ATOM 647 C CA . GLU A 1 83 ? -13.056 2.777 14.968 1.00 94.06 83 GLU A CA 1
ATOM 648 C C . GLU A 1 83 ? -14.022 1.597 15.171 1.00 94.06 83 GLU A C 1
ATOM 650 O O . GLU A 1 83 ? -15.155 1.624 14.693 1.00 94.06 83 GLU A O 1
ATOM 655 N N . GLY A 1 84 ? -13.551 0.522 15.805 1.00 95.06 84 GLY A N 1
ATOM 656 C CA . GLY A 1 84 ? -14.304 -0.731 15.951 1.00 95.06 84 GLY A CA 1
ATOM 657 C C . GLY A 1 84 ? -14.356 -1.626 14.701 1.00 95.06 84 GLY A C 1
ATOM 658 O O . GLY A 1 84 ? -14.661 -2.808 14.835 1.00 95.06 84 GLY A O 1
ATOM 659 N N . ALA A 1 85 ? -14.009 -1.123 13.511 1.00 98.19 85 ALA A N 1
ATOM 660 C CA . ALA A 1 85 ? -13.913 -1.937 12.298 1.00 98.19 85 ALA A CA 1
ATOM 661 C C . ALA A 1 85 ? -12.578 -2.703 12.202 1.00 98.19 85 ALA A C 1
ATOM 663 O O . ALA A 1 85 ? -11.551 -2.278 12.747 1.00 98.19 85 ALA A O 1
ATOM 664 N N . THR A 1 86 ? -12.594 -3.819 11.470 1.00 98.25 86 THR A N 1
ATOM 665 C CA . THR A 1 86 ? -11.401 -4.561 11.040 1.00 98.25 86 THR A CA 1
ATOM 666 C C . THR A 1 86 ? -11.111 -4.336 9.558 1.00 98.25 86 THR A C 1
ATOM 668 O O . THR A 1 86 ? -12.012 -4.065 8.764 1.00 98.25 86 THR A O 1
ATOM 671 N N . TYR A 1 87 ? -9.836 -4.449 9.195 1.00 98.19 87 TYR A N 1
ATOM 672 C CA . TYR A 1 87 ? -9.313 -4.229 7.854 1.00 98.19 87 TYR A CA 1
ATOM 673 C C . TYR A 1 87 ? -8.430 -5.397 7.421 1.00 98.19 87 TYR A C 1
ATOM 675 O O . TYR A 1 87 ? -7.790 -6.052 8.246 1.00 98.19 87 TYR A O 1
ATOM 683 N N . THR A 1 88 ? -8.376 -5.611 6.109 1.00 97.94 88 THR A N 1
ATOM 684 C CA . THR A 1 88 ? -7.431 -6.519 5.460 1.00 97.94 88 THR A CA 1
ATOM 685 C C . THR A 1 88 ? -6.512 -5.693 4.574 1.00 97.94 88 THR A C 1
ATOM 687 O O . THR A 1 88 ? -6.989 -4.887 3.775 1.00 97.94 88 THR A O 1
ATOM 690 N N . LEU A 1 89 ? -5.207 -5.904 4.711 1.00 97.25 89 LEU A N 1
ATOM 691 C CA . LEU A 1 89 ? -4.175 -5.342 3.848 1.00 97.25 89 LEU A CA 1
ATOM 692 C C . LEU A 1 89 ? -3.627 -6.454 2.955 1.00 97.25 89 LEU A C 1
ATOM 694 O O . LEU A 1 89 ? -3.324 -7.541 3.446 1.00 97.25 89 LEU A O 1
ATOM 698 N N . MET A 1 90 ? -3.494 -6.186 1.657 1.00 96.75 90 MET A N 1
ATOM 699 C CA . MET A 1 90 ? -2.885 -7.112 0.708 1.00 96.75 90 MET A CA 1
ATOM 700 C C . MET A 1 90 ? -1.959 -6.352 -0.244 1.00 96.75 90 MET A C 1
ATOM 702 O O . MET A 1 90 ? -2.378 -5.370 -0.853 1.00 96.75 90 MET A O 1
ATOM 706 N N . MET A 1 91 ? -0.721 -6.823 -0.381 1.00 95.56 91 MET A N 1
ATOM 707 C CA . MET A 1 91 ? 0.245 -6.367 -1.379 1.00 95.56 91 MET A CA 1
ATOM 708 C C . MET A 1 91 ? 0.397 -7.459 -2.436 1.00 95.56 91 MET A C 1
ATOM 710 O O . MET A 1 91 ? 0.668 -8.618 -2.107 1.00 95.56 91 MET A O 1
ATOM 714 N N . VAL A 1 92 ? 0.178 -7.091 -3.697 1.00 95.38 92 VAL A N 1
ATOM 715 C CA . VAL A 1 92 ? 0.065 -8.025 -4.819 1.00 95.38 92 VAL A CA 1
ATOM 716 C C . VAL A 1 92 ? 0.863 -7.509 -6.005 1.00 95.38 92 VAL A C 1
ATOM 718 O O . VAL A 1 92 ? 0.637 -6.380 -6.435 1.00 95.38 92 VAL A O 1
ATOM 721 N N . ASP A 1 93 ? 1.726 -8.350 -6.569 1.00 95.12 93 ASP A N 1
ATOM 722 C CA . ASP A 1 93 ? 2.297 -8.132 -7.894 1.00 95.12 93 ASP A CA 1
ATOM 723 C C . ASP A 1 93 ? 1.395 -8.801 -8.956 1.00 95.12 93 ASP A C 1
ATOM 725 O O . ASP A 1 93 ? 1.280 -10.036 -9.004 1.00 95.12 93 ASP A O 1
ATOM 729 N N . PRO A 1 94 ? 0.706 -8.018 -9.809 1.00 96.69 94 PRO A N 1
ATOM 730 C CA . PRO A 1 94 ? -0.079 -8.558 -10.907 1.00 96.69 94 PRO A CA 1
ATOM 731 C C . PRO A 1 94 ? 0.792 -9.039 -12.069 1.00 96.69 94 PRO A C 1
ATOM 733 O O . PRO A 1 94 ? 0.248 -9.641 -12.987 1.00 96.69 94 PRO A O 1
ATOM 736 N N . ASP A 1 95 ? 2.094 -8.773 -12.086 1.00 96.94 95 ASP A N 1
ATOM 737 C CA . ASP A 1 95 ? 2.961 -8.956 -13.247 1.00 96.94 95 ASP A CA 1
ATOM 738 C C . ASP A 1 95 ? 4.024 -10.051 -13.051 1.00 96.94 95 ASP A C 1
ATOM 740 O O . ASP A 1 95 ? 4.841 -10.263 -13.938 1.00 96.94 95 ASP A O 1
ATOM 744 N N . ALA A 1 96 ? 3.999 -10.810 -11.955 1.00 95.69 96 ALA A N 1
ATOM 745 C CA . ALA A 1 96 ? 5.005 -11.834 -11.674 1.00 95.69 96 ALA A CA 1
ATOM 746 C C . ALA A 1 96 ? 5.055 -12.969 -12.731 1.00 95.69 96 ALA A C 1
ATOM 748 O O . ALA A 1 96 ? 4.008 -13.520 -13.093 1.00 95.69 96 ALA A O 1
ATOM 749 N N . PRO A 1 97 ? 6.249 -13.440 -13.159 1.00 94.94 97 PRO A N 1
ATOM 750 C CA . PRO A 1 97 ? 7.585 -12.905 -12.866 1.00 94.94 97 PRO A CA 1
ATOM 751 C C . PRO A 1 97 ? 8.002 -11.708 -13.744 1.00 94.94 97 PRO A C 1
ATOM 753 O O . PRO A 1 97 ? 9.006 -11.069 -13.444 1.00 94.94 97 PRO A O 1
ATOM 756 N N . SER A 1 98 ? 7.295 -11.424 -14.843 1.00 95.62 98 SER A N 1
ATOM 757 C CA . SER A 1 98 ? 7.511 -10.220 -15.655 1.00 95.62 98 SER A CA 1
ATOM 758 C C . SER A 1 98 ? 6.226 -9.769 -16.351 1.00 95.62 98 SER A C 1
ATOM 760 O O . SER A 1 98 ? 5.434 -10.594 -16.804 1.00 95.62 98 SER A O 1
ATOM 762 N N . ARG A 1 99 ? 6.053 -8.454 -16.534 1.00 96.00 99 ARG A N 1
ATOM 763 C CA . ARG A 1 99 ? 4.881 -7.861 -17.208 1.00 96.00 99 ARG A CA 1
ATOM 764 C C . ARG A 1 99 ? 4.596 -8.440 -18.600 1.00 96.00 99 ARG A C 1
ATOM 766 O O . ARG A 1 99 ? 3.438 -8.505 -19.002 1.00 96.00 99 ARG A O 1
ATOM 773 N N . SER A 1 100 ? 5.632 -8.846 -19.334 1.00 97.88 100 SER A N 1
ATOM 774 C CA . SER A 1 100 ? 5.514 -9.473 -20.656 1.00 97.88 100 SER A CA 1
ATOM 775 C C . SER A 1 100 ? 5.108 -10.949 -20.605 1.00 97.88 100 SER A C 1
ATOM 777 O O . SER A 1 100 ? 4.459 -11.425 -21.530 1.00 97.88 100 SER A O 1
ATOM 779 N N . GLU A 1 101 ? 5.460 -11.666 -19.536 1.00 97.69 101 GLU A N 1
ATOM 780 C CA . GLU A 1 101 ? 5.110 -13.075 -19.326 1.00 97.69 101 GLU A CA 1
ATOM 781 C C . GLU A 1 101 ? 4.654 -13.307 -17.868 1.00 97.69 101 GLU A C 1
ATOM 783 O O . GLU A 1 101 ? 5.381 -13.903 -17.066 1.00 97.69 101 GLU A O 1
ATOM 788 N N . PRO A 1 102 ? 3.455 -12.823 -17.481 1.00 97.50 102 PRO A N 1
ATOM 789 C CA . PRO A 1 102 ? 2.999 -12.804 -16.090 1.00 97.50 102 PRO A CA 1
ATOM 790 C C . PRO A 1 102 ? 2.381 -14.153 -15.669 1.00 97.50 102 PRO A C 1
ATOM 792 O O . PRO A 1 102 ? 1.232 -14.239 -15.230 1.00 97.50 102 PRO A O 1
ATOM 795 N N . THR A 1 103 ? 3.133 -15.242 -15.848 1.00 98.00 103 THR A N 1
ATOM 796 C CA . THR A 1 103 ? 2.694 -16.638 -15.630 1.00 98.00 103 THR A CA 1
ATOM 797 C C . THR A 1 103 ? 2.383 -16.991 -14.177 1.00 98.00 103 THR A C 1
ATOM 799 O O . THR A 1 103 ? 1.720 -17.996 -13.925 1.00 98.00 103 THR A O 1
ATOM 802 N N . LYS A 1 104 ? 2.835 -16.176 -13.219 1.00 96.31 104 LYS A N 1
ATOM 803 C CA . LYS A 1 104 ? 2.598 -16.346 -11.779 1.00 96.31 104 LYS A CA 1
ATOM 804 C C . LYS A 1 104 ? 1.593 -15.338 -11.210 1.00 96.31 104 LYS A C 1
ATOM 806 O O . LYS A 1 104 ? 1.420 -15.284 -9.993 1.00 96.31 104 LYS A O 1
ATOM 811 N N . ARG A 1 105 ? 0.929 -14.538 -12.054 1.00 95.50 105 ARG A N 1
ATOM 812 C CA . ARG A 1 105 ? -0.071 -13.570 -11.588 1.00 95.50 105 ARG A CA 1
ATOM 813 C C . ARG A 1 105 ? -1.271 -14.282 -10.945 1.00 95.50 105 ARG A C 1
ATOM 815 O O . ARG A 1 105 ? -1.780 -15.254 -11.491 1.00 95.50 105 ARG A O 1
ATOM 822 N N . TYR A 1 106 ? -1.797 -13.834 -9.812 1.00 95.38 106 TYR A N 1
ATOM 823 C CA . TYR A 1 106 ? -1.389 -12.694 -8.987 1.00 95.38 106 TYR A CA 1
ATOM 824 C C . TYR A 1 106 ? -0.474 -13.159 -7.844 1.00 95.38 106 TYR A C 1
ATOM 826 O O . TYR A 1 106 ? -0.877 -14.017 -7.057 1.00 95.38 106 TYR A O 1
ATOM 834 N N . TRP A 1 107 ? 0.727 -12.589 -7.727 1.00 95.38 107 TRP A N 1
ATOM 835 C CA . TRP A 1 107 ? 1.685 -12.967 -6.686 1.00 95.38 107 TRP A CA 1
ATOM 836 C C . TRP A 1 107 ? 1.460 -12.146 -5.418 1.00 95.38 107 TRP A C 1
ATOM 838 O O . TRP A 1 107 ? 1.313 -10.930 -5.482 1.00 95.38 107 TRP A O 1
ATOM 848 N N . ARG A 1 108 ? 1.388 -12.796 -4.254 1.00 95.69 108 ARG A N 1
ATOM 849 C CA . ARG A 1 108 ? 0.929 -12.175 -3.002 1.00 95.69 108 ARG A CA 1
ATOM 850 C C . ARG A 1 108 ? 2.084 -12.020 -2.018 1.00 95.69 108 ARG A C 1
ATOM 852 O O . ARG A 1 108 ? 2.296 -12.903 -1.198 1.00 95.69 108 ARG A O 1
ATOM 859 N N . HIS A 1 109 ? 2.767 -10.880 -2.070 1.00 94.75 109 HIS A N 1
ATOM 860 C CA . HIS A 1 109 ? 3.893 -10.567 -1.181 1.00 94.75 109 HIS A CA 1
ATOM 861 C C . HIS A 1 109 ? 3.478 -10.466 0.289 1.00 94.75 109 HIS A C 1
ATOM 863 O O . HIS A 1 109 ? 4.120 -11.034 1.166 1.00 94.75 109 HIS A O 1
ATOM 869 N N . TRP A 1 110 ? 2.372 -9.770 0.569 1.00 96.44 110 TRP A N 1
ATOM 870 C CA . TRP A 1 110 ? 1.926 -9.522 1.940 1.00 96.44 110 TRP A CA 1
ATOM 871 C C . TRP A 1 110 ? 0.411 -9.666 2.050 1.00 96.44 110 TRP A C 1
ATOM 873 O O . TRP A 1 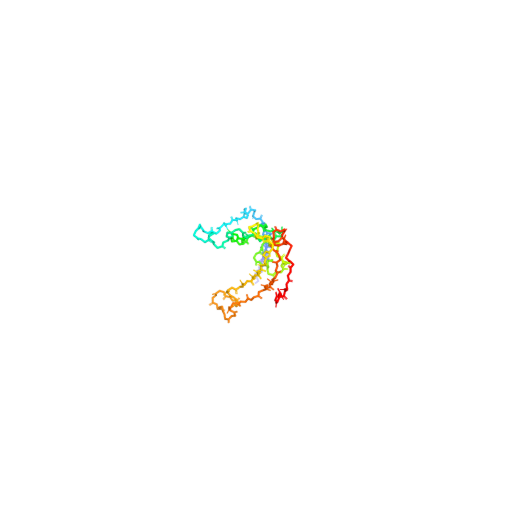110 ? -0.333 -9.168 1.203 1.00 96.44 110 TRP A O 1
ATOM 883 N N . LEU A 1 111 ? -0.060 -10.351 3.091 1.00 97.75 111 LEU A N 1
ATOM 884 C CA . LEU A 1 111 ? -1.475 -10.423 3.446 1.00 97.75 111 LEU A CA 1
ATOM 885 C C . LEU A 1 111 ? -1.630 -10.428 4.963 1.00 97.75 111 LEU A C 1
ATOM 887 O O . LEU A 1 111 ? -1.163 -11.354 5.628 1.00 97.75 111 LEU A O 1
ATOM 891 N N . VAL A 1 112 ? -2.346 -9.433 5.484 1.00 98.38 112 VAL A N 1
ATOM 892 C CA . VAL A 1 112 ? -2.678 -9.305 6.907 1.00 98.38 112 VAL A CA 1
ATOM 893 C C . VAL A 1 112 ? -4.177 -9.068 7.056 1.00 98.38 112 VAL A C 1
ATOM 895 O O . VAL A 1 112 ? -4.712 -8.127 6.469 1.00 98.38 112 VAL A O 1
ATOM 898 N N . THR A 1 113 ? -4.863 -9.905 7.834 1.00 98.44 113 THR A N 1
ATOM 899 C CA . THR A 1 113 ? -6.292 -9.760 8.160 1.00 98.44 113 THR A CA 1
ATOM 900 C C . THR A 1 113 ? -6.492 -9.224 9.577 1.00 98.44 113 THR A C 1
ATOM 902 O O . THR A 1 113 ? -5.553 -9.127 10.367 1.00 98.44 113 THR A O 1
ATOM 905 N N . ASP A 1 114 ? -7.734 -8.868 9.911 1.00 98.31 114 ASP A N 1
ATOM 906 C CA . ASP A 1 114 ? -8.182 -8.534 11.273 1.00 98.31 114 ASP A CA 1
ATOM 907 C C . ASP A 1 114 ? -7.541 -7.292 11.915 1.00 98.31 114 ASP A C 1
ATOM 909 O O . ASP A 1 114 ? -7.717 -7.051 13.118 1.00 98.31 114 ASP A O 1
ATOM 913 N N . ILE A 1 115 ? -6.885 -6.460 11.097 1.00 98.56 115 ILE A N 1
ATOM 914 C CA . ILE A 1 115 ? -6.207 -5.230 11.513 1.00 98.56 115 ILE A CA 1
ATOM 915 C C . ILE A 1 115 ? -7.237 -4.262 12.089 1.00 98.56 115 ILE A C 1
ATOM 917 O O . ILE A 1 115 ? -8.212 -3.927 11.414 1.00 98.56 115 ILE A O 1
ATOM 921 N N . LYS A 1 116 ? -7.058 -3.779 13.322 1.00 98.31 116 LYS A N 1
ATOM 922 C CA . LYS A 1 116 ? -8.030 -2.844 13.914 1.00 98.31 116 LYS A CA 1
ATOM 923 C C . LYS A 1 116 ? -7.916 -1.467 13.267 1.00 98.31 116 LYS A C 1
ATOM 925 O O . LYS A 1 116 ? -6.817 -0.965 13.032 1.00 98.31 116 LYS A O 1
ATOM 930 N N . GLY A 1 117 ? -9.055 -0.804 13.059 1.00 97.94 117 GLY A N 1
ATOM 931 C CA . GLY A 1 117 ? -9.112 0.545 12.484 1.00 97.94 117 GLY A CA 1
ATOM 932 C C . GLY A 1 117 ? -8.246 1.582 13.213 1.00 97.94 117 GLY A C 1
ATOM 933 O O . GLY A 1 117 ? -7.679 2.472 12.583 1.00 97.94 117 GLY A O 1
ATOM 934 N N . ASN A 1 118 ? -8.081 1.443 14.531 1.00 97.44 118 ASN A N 1
ATOM 935 C CA . ASN A 1 118 ? -7.232 2.328 15.335 1.00 97.44 118 ASN A CA 1
ATOM 936 C C . ASN A 1 118 ? -5.727 2.100 15.134 1.00 97.44 118 ASN A C 1
ATOM 938 O O . ASN A 1 118 ? -4.948 3.021 15.381 1.00 97.44 118 ASN A O 1
ATOM 942 N N . ASP A 1 119 ? -5.325 0.915 14.679 1.00 97.38 119 ASP A N 1
ATOM 943 C CA . ASP A 1 119 ? -3.924 0.539 14.497 1.00 97.38 119 ASP A CA 1
ATOM 944 C C . ASP A 1 119 ? -3.464 0.899 13.075 1.00 97.38 119 ASP A C 1
ATOM 946 O O . ASP A 1 119 ? -2.487 1.638 12.911 1.00 97.38 119 ASP A O 1
ATOM 950 N N . ILE A 1 120 ? -4.270 0.572 12.054 1.00 97.44 120 ILE A N 1
ATOM 951 C CA . ILE A 1 120 ? -4.032 1.022 10.669 1.00 97.44 120 ILE A CA 1
ATOM 952 C C . ILE A 1 120 ? -4.134 2.551 10.506 1.00 97.44 120 ILE A C 1
ATOM 954 O O . ILE A 1 120 ? -3.460 3.119 9.656 1.00 97.44 120 ILE A O 1
ATOM 958 N N . LYS A 1 121 ? -4.887 3.274 11.350 1.00 96.75 121 LYS A N 1
ATOM 959 C CA . LYS A 1 121 ? -4.816 4.754 11.400 1.00 96.75 121 LYS A CA 1
ATOM 960 C C . LYS A 1 121 ? -3.433 5.277 11.769 1.00 96.75 121 LYS A C 1
ATOM 962 O O . LYS A 1 121 ? -3.000 6.306 11.257 1.00 96.75 121 LYS A O 1
ATOM 967 N N . LYS A 1 122 ? -2.765 4.599 12.703 1.00 96.06 122 LYS A N 1
ATOM 968 C CA . LYS A 1 122 ? -1.481 5.029 13.274 1.00 96.06 122 LYS A CA 1
ATOM 969 C C . LYS A 1 122 ? -0.291 4.591 12.420 1.00 96.06 122 LYS A C 1
ATOM 971 O O . LYS A 1 122 ? 0.79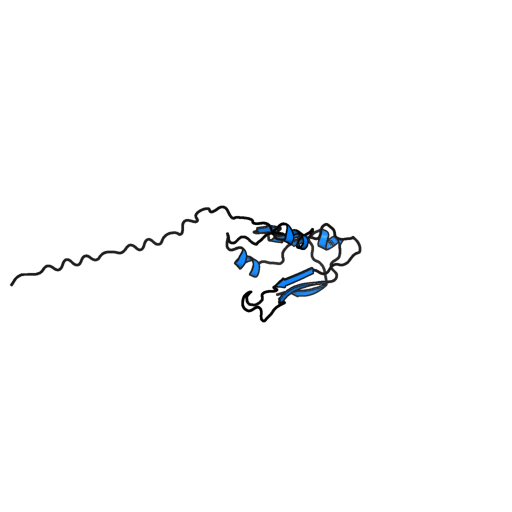3 5.143 12.586 1.00 96.06 122 LYS A O 1
ATOM 976 N N . GLY A 1 123 ? -0.492 3.655 11.492 1.00 96.00 123 GLY A N 1
ATOM 977 C CA . GLY A 1 123 ? 0.581 3.016 10.722 1.00 96.00 123 GLY A CA 1
ATOM 978 C C . GLY A 1 123 ? 1.170 1.795 11.419 1.00 96.00 123 GLY A C 1
ATOM 979 O O . GLY A 1 123 ? 2.284 1.391 11.115 1.00 96.00 123 GLY A O 1
ATOM 980 N N . ASN A 1 124 ? 0.442 1.243 12.388 1.00 95.88 124 ASN A N 1
ATOM 981 C CA . ASN A 1 124 ? 0.837 0.096 13.187 1.00 95.88 124 ASN A CA 1
ATOM 982 C C . ASN A 1 124 ? 0.047 -1.115 12.677 1.00 95.88 124 ASN A C 1
ATOM 984 O O . ASN A 1 124 ? -1.093 -1.321 13.084 1.00 95.88 124 ASN A O 1
ATOM 988 N N . ILE A 1 125 ? 0.590 -1.878 11.728 1.00 95.88 125 ILE A N 1
ATOM 989 C CA . ILE A 1 125 ? -0.128 -3.019 11.145 1.00 95.88 125 ILE A CA 1
ATOM 990 C C . ILE A 1 125 ? -0.073 -4.206 12.116 1.00 95.88 125 ILE A C 1
ATOM 992 O O . ILE A 1 125 ? 0.872 -4.986 12.119 1.00 95.88 125 ILE A O 1
ATOM 996 N N . GLN A 1 126 ? -1.103 -4.332 12.957 1.00 94.62 126 GLN A N 1
ATOM 997 C CA . GLN A 1 126 ? -1.278 -5.453 13.884 1.00 94.62 126 GLN A CA 1
ATOM 998 C C . GLN A 1 126 ? -2.523 -6.253 13.512 1.00 94.62 126 GLN A C 1
ATOM 1000 O O . GLN A 1 126 ? -3.639 -5.746 13.596 1.00 94.62 126 GLN A O 1
ATOM 1005 N N . GLY A 1 127 ? -2.326 -7.502 13.098 1.00 96.12 127 GLY A N 1
ATOM 1006 C CA . GLY A 1 127 ? -3.373 -8.404 12.625 1.00 96.12 127 GLY A CA 1
ATOM 1007 C C . GLY A 1 127 ? -2.826 -9.814 12.393 1.00 96.12 127 GLY A C 1
ATOM 1008 O O . GLY A 1 127 ? -1.681 -10.106 12.739 1.00 96.12 127 GLY A O 1
ATOM 1009 N N . GLN A 1 128 ? -3.630 -10.697 11.805 1.00 98.00 128 GLN A N 1
ATOM 1010 C CA . GLN A 1 128 ? -3.190 -12.045 11.452 1.00 98.00 128 GLN A CA 1
ATOM 1011 C C . GLN A 1 128 ? -2.457 -12.019 10.105 1.00 98.00 128 GLN A C 1
ATOM 1013 O O . GLN A 1 128 ? -3.070 -11.822 9.058 1.00 98.00 128 GLN A O 1
ATOM 1018 N N . VAL A 1 129 ? -1.141 -12.242 10.124 1.00 97.56 129 VAL A N 1
ATOM 1019 C CA . VAL A 1 129 ? -0.333 -12.386 8.903 1.00 97.56 129 VAL A CA 1
ATOM 1020 C C . VAL A 1 129 ? -0.590 -13.766 8.292 1.00 97.56 129 VAL A C 1
ATOM 1022 O O . VAL A 1 129 ? -0.370 -14.789 8.938 1.00 97.56 129 VAL A O 1
ATOM 1025 N N . LEU A 1 130 ? -1.069 -13.796 7.047 1.00 97.19 130 LEU A N 1
ATOM 1026 C CA . LEU A 1 130 ? -1.342 -15.021 6.281 1.00 97.19 130 LEU A CA 1
ATOM 1027 C C . LEU A 1 130 ? -0.305 -15.276 5.183 1.00 97.19 130 LEU A C 1
ATOM 1029 O O . LEU A 1 130 ? -0.183 -16.397 4.692 1.00 97.19 130 LEU A O 1
ATOM 1033 N N . THR A 1 131 ? 0.414 -14.246 4.739 1.00 94.94 131 THR A N 1
ATOM 1034 C CA . THR A 1 131 ? 1.548 -14.368 3.812 1.00 94.94 131 THR A CA 1
ATOM 1035 C C . THR A 1 131 ? 2.492 -13.200 4.024 1.00 94.94 131 THR A C 1
ATOM 1037 O O . THR A 1 131 ? 2.036 -12.076 4.237 1.00 94.94 131 THR A O 1
ATOM 1040 N N . HIS A 1 132 ? 3.782 -13.500 3.984 1.00 90.25 132 HIS A N 1
ATOM 1041 C CA . HIS A 1 132 ? 4.883 -12.559 4.032 1.00 90.25 132 HIS A CA 1
ATOM 1042 C C . HIS A 1 132 ? 6.055 -13.225 3.308 1.00 90.25 132 HIS A C 1
ATOM 1044 O O . HIS A 1 132 ? 6.416 -14.348 3.672 1.00 90.25 132 HIS A O 1
ATOM 1050 N N . GLU A 1 133 ? 6.607 -12.561 2.299 1.00 83.44 133 GLU A N 1
ATOM 1051 C CA . GLU A 1 133 ? 7.747 -13.017 1.492 1.00 83.44 133 GLU A CA 1
ATOM 1052 C C . GLU A 1 133 ? 8.814 -11.927 1.407 1.00 83.44 133 GLU A C 1
ATOM 1054 O O . GLU A 1 133 ? 8.417 -10.763 1.183 1.00 83.44 133 GLU A O 1
#

Foldseek 3Di:
DDDDPDPPPPPPPPPPPPPVPVPCPPFDKAFAPPVCVVVLPQKFWQDPVQGTCSGTDQTPPPVRVVVVVVDDGTLIARLPFDAPDWDKDWDWDQAPPHVVCSVPPTHTQWIFTRAGSVCSNVSRGDGHTPHHD

Mean predicted aligned error: 10.49 Å

Sequence (133 aa):
MKLATAALLLGFVMVAAGEEEEENDPCVYDNLPFEDTGLCKGLDVFYPEVGNVACMFIPDCNNFRHKIAYWMEPIVKFPRALEGATYTLMMVDPDAPSRSEPTKRYWRHWLVTDIKGNDIKKGNIQGQVLTHE

Organism: Marmota monax (NCBI:txid9995)

pLDDT: mean 84.82, std 20.0, range [32.69, 98.56]

Radius of gyration: 25.64 Å; Cα contacts (8 Å, |Δi|>4): 201; chains: 1; bounding box: 87×33×62 Å

Nearest PDB structures (foldseek):
  1a44-assembly1_A  TM=8.445E-01  e=2.655E-03  Bos taurus
  3axy-assembly2_G  TM=6.940E-01  e=7.570E-03  Oryza sativa Japonica Group
  6igj-assembly1_A  TM=6.931E-01  e=1.402E-02  Arabidopsis thaliana
  1wkp-assembly1_A  TM=6.738E-01  e=1.687E-02  Arabidopsis thaliana
  1wko-assembly2_B  TM=6.268E-01  e=1.794E-02  Arabidopsis thaliana

Secondary structure (DSSP, 8-state):
-----------------------------PBPPTTGGGTTTT-EEEETTTEE-TTBPPPSGGGHHHHTTTSPPPEEE-TTPPTT-EEEEEEEETT-SBTTB-TTPSEEEEEEEEEEHHHHTTT---SEEEEE-

Solvent-accessible surface area (backbone atoms only — not comparable to full-atom values): 8224 Å² total; per-residue (Å²): 142,79,89,81,82,80,79,80,78,79,74,78,77,74,74,72,74,70,73,77,70,80,71,82,69,75,76,62,82,51,62,50,56,79,83,57,46,71,78,33,72,63,48,45,34,30,40,95,92,82,40,72,52,44,57,38,56,80,36,84,48,96,52,43,71,64,48,64,81,72,55,76,86,57,43,42,25,28,75,81,48,48,78,93,39,67,41,72,51,74,42,68,42,70,32,28,87,33,79,91,58,40,83,51,48,72,31,67,44,34,30,32,34,69,22,37,20,70,32,29,42,73,34,45,86,56,53,52,74,79,38,77,115

InterPro domains:
  IPR008914 Phosphatidylethanolamine-binding protein [PF01161] (83-123)
  IPR035810 Phosphatidylethanolamine-binding protein, eukaryotic [PTHR11362] (60-128)
  IPR035810 Phosphatidylethanolamine-binding protein, eukaryotic [cd00866] (43-131)
  IPR036610 PEBP-like superfamily [G3DSA:3.90.280.10] (41-132)
  IPR036610 PEBP-like superfamily [SSF49777] (37-124)